Protein AF-A0A7C2LLJ4-F1 (afdb_monomer)

pLDDT: mean 88.77, std 10.35, range [42.5, 97.44]

Sequence (150 aa):
MPDYKCQIVKAINKLRPMSKEVCLRCKSSRLLCGRPSCPLLAKLKIQSPLEDKLKEDIYGPSPGIFVGHRGYPDVFIGPLTSLEPELAEISDNPNRWYGFDFNEIIKLRSTLVRSKSRQNVKEKTRLVEKSQEIALSLKPTYTEISFERK

Mean predicted aligned error: 6.78 Å

Nearest PDB structures (foldseek):
  1k8g-assembly1_A  TM=2.714E-01  e=5.147E+00  Sterkiella nova
  8pba-assembly1_B  TM=3.564E-01  e=7.008E+00  Caenorhabditis elegans
  6wkr-assembly1_P  TM=2.937E-01  e=8.972E+00  Homo sapiens
  8wq2-assembly1_S12P  TM=2.482E-01  e=4.838E+00  Sulfolobus acidocaldarius DSM 639

Foldseek 3Di:
DDDCPPVVVVVCVVVPPQPPVQCVVCVQPPPSSPDPHDLVVLLCVLQVVCVVVDDQKDKAFFQAKDWDDPPPQWTWIWTFGAPDRVLRQVLPDPVVCVPPDPSVNSNSPSRTDTDTDIDGPPDDDPRVVVNVVSHPDPGGDIDMDGHPDD

Solvent-accessible surface area (backbone atoms only — not comparable to full-atom values): 8939 Å² total; per-residue (Å²): 131,84,85,73,72,47,66,63,59,55,48,48,63,71,67,53,70,79,56,64,66,50,51,68,72,29,68,77,74,69,54,72,80,73,54,97,65,52,70,69,55,56,34,49,67,60,36,61,72,44,61,78,72,60,59,55,66,47,75,28,25,16,46,34,60,47,78,51,75,65,60,68,65,45,15,38,35,29,48,32,28,21,85,50,65,90,50,18,72,60,37,71,31,75,86,75,46,70,90,57,53,72,66,56,56,43,48,44,52,46,56,43,44,71,53,76,45,80,44,48,80,85,60,88,46,74,68,52,55,54,46,48,53,37,59,72,43,92,58,46,41,78,45,80,48,77,50,98,67,134

Radius of gyration: 18.35 Å; Cα contacts (8 Å, |Δi|>4): 190; chains: 1; bounding box: 37×35×51 Å

Structure (mmCIF, N/CA/C/O backbone):
data_AF-A0A7C2LLJ4-F1
#
_entry.id   AF-A0A7C2LLJ4-F1
#
loop_
_atom_site.group_PDB
_atom_site.id
_atom_site.type_symbol
_atom_site.label_atom_id
_atom_site.label_alt_id
_atom_site.label_comp_id
_atom_site.label_asym_id
_atom_site.label_entity_id
_atom_site.label_seq_id
_atom_site.pdbx_PDB_ins_code
_atom_site.Cartn_x
_atom_site.Cartn_y
_atom_site.Cartn_z
_atom_site.occupancy
_atom_site.B_iso_or_equiv
_atom_site.auth_seq_id
_atom_site.auth_comp_id
_atom_site.auth_asym_id
_atom_site.auth_atom_id
_atom_site.pdbx_PDB_model_num
ATOM 1 N N . MET A 1 1 ? -20.945 12.951 -35.277 1.00 42.50 1 MET A N 1
ATOM 2 C CA . MET A 1 1 ? -20.169 13.015 -34.016 1.00 42.50 1 MET A CA 1
ATOM 3 C C . MET A 1 1 ? -19.320 11.751 -33.942 1.00 42.50 1 MET A C 1
ATOM 5 O O . MET A 1 1 ? -19.897 10.690 -34.146 1.00 42.50 1 MET A O 1
ATOM 9 N N . PRO A 1 2 ? -17.986 11.821 -33.792 1.00 44.41 2 PRO A N 1
ATOM 10 C CA . PRO A 1 2 ? -17.145 10.632 -33.890 1.00 44.41 2 PRO A CA 1
ATOM 11 C C . PRO A 1 2 ? -17.368 9.690 -32.702 1.00 44.41 2 PRO A C 1
ATOM 13 O O . PRO A 1 2 ? -17.461 10.133 -31.565 1.00 44.41 2 PRO A O 1
ATOM 16 N N . ASP A 1 3 ? -17.445 8.391 -32.986 1.00 51.06 3 ASP A N 1
ATOM 17 C CA . ASP A 1 3 ? -17.604 7.290 -32.033 1.00 51.06 3 ASP A CA 1
ATOM 18 C C . ASP A 1 3 ? -16.401 7.238 -31.065 1.00 51.06 3 ASP A C 1
ATOM 20 O O . ASP A 1 3 ? -15.350 6.643 -31.345 1.00 51.06 3 ASP A O 1
ATOM 24 N N . TYR A 1 4 ? -16.531 7.930 -29.926 1.00 53.16 4 TYR A N 1
ATOM 25 C CA . TYR A 1 4 ? -15.558 7.989 -28.831 1.00 53.16 4 TYR A CA 1
ATOM 26 C C . TYR A 1 4 ? -15.486 6.660 -28.063 1.00 53.16 4 TYR A C 1
ATOM 28 O O . TYR A 1 4 ? -15.491 6.647 -26.832 1.00 53.16 4 TYR A O 1
ATOM 36 N N . LYS A 1 5 ? -15.350 5.521 -28.758 1.00 59.81 5 LYS A N 1
ATOM 37 C CA . LYS A 1 5 ? -14.774 4.310 -28.159 1.00 59.81 5 LYS A CA 1
ATOM 38 C C . LYS A 1 5 ? -13.460 4.719 -27.505 1.00 59.81 5 LYS A C 1
ATOM 40 O O . LYS A 1 5 ? -12.488 5.036 -28.197 1.00 59.81 5 LYS A O 1
ATOM 45 N N . CYS A 1 6 ? -13.524 4.790 -26.179 1.00 75.75 6 CYS A N 1
ATOM 46 C CA . CYS A 1 6 ? -12.606 5.454 -25.271 1.00 75.75 6 CYS A CA 1
ATOM 47 C C . CYS A 1 6 ? -11.155 5.381 -25.766 1.00 75.75 6 CYS A C 1
ATOM 49 O O . CYS A 1 6 ? -10.599 4.292 -25.922 1.00 75.75 6 CYS A O 1
ATOM 51 N N . GLN A 1 7 ? -10.541 6.539 -26.033 1.00 78.62 7 GLN A N 1
ATOM 52 C CA . GLN A 1 7 ? -9.148 6.615 -26.489 1.00 78.62 7 GLN A CA 1
ATOM 53 C C . GLN A 1 7 ? -8.199 5.902 -25.513 1.00 78.62 7 GLN A C 1
ATOM 55 O O . GLN A 1 7 ? -7.227 5.293 -25.950 1.00 78.62 7 GLN A O 1
ATOM 60 N N . ILE A 1 8 ? -8.543 5.877 -24.219 1.00 70.88 8 ILE A N 1
ATOM 61 C CA . ILE A 1 8 ? -7.836 5.109 -23.188 1.00 70.88 8 ILE A CA 1
ATOM 62 C C . ILE A 1 8 ? -7.930 3.606 -23.468 1.00 70.88 8 ILE A C 1
ATOM 64 O O . ILE A 1 8 ? -6.914 2.926 -23.451 1.00 70.88 8 ILE A O 1
ATOM 68 N N . VAL A 1 9 ? -9.109 3.071 -23.798 1.00 71.31 9 VAL A N 1
ATOM 69 C CA . VAL A 1 9 ? -9.271 1.643 -24.138 1.00 71.31 9 VAL A CA 1
ATOM 70 C C . VAL A 1 9 ? -8.503 1.295 -25.415 1.00 71.31 9 VAL A C 1
ATOM 72 O O . VAL A 1 9 ? -7.838 0.262 -25.472 1.00 71.31 9 VAL A O 1
ATOM 75 N N . LYS A 1 10 ? -8.525 2.176 -26.426 1.00 77.19 10 LYS A N 1
ATOM 76 C CA . LYS A 1 10 ? -7.713 2.014 -27.644 1.00 77.19 10 LYS A CA 1
ATOM 77 C C . LYS A 1 10 ? -6.214 2.009 -27.322 1.00 77.19 10 LYS A C 1
ATOM 79 O O . LYS A 1 10 ? -5.492 1.156 -27.834 1.00 77.19 10 LYS A O 1
ATOM 84 N N . ALA A 1 11 ? -5.757 2.910 -26.452 1.00 75.75 11 ALA A N 1
ATOM 85 C CA . ALA A 1 11 ? -4.371 2.976 -26.001 1.00 75.75 11 ALA A CA 1
ATOM 86 C C . ALA A 1 11 ? -3.972 1.739 -25.181 1.00 75.75 11 ALA A C 1
ATOM 88 O O . ALA A 1 11 ? -2.944 1.141 -25.475 1.00 75.75 11 ALA A O 1
ATOM 89 N N . ILE A 1 12 ? -4.801 1.293 -24.231 1.00 72.31 12 ILE A N 1
ATOM 90 C CA . ILE A 1 12 ? -4.578 0.069 -23.445 1.00 72.31 12 ILE A CA 1
ATOM 91 C C . ILE A 1 12 ? -4.454 -1.136 -24.379 1.00 72.31 12 ILE A C 1
ATOM 93 O O . ILE A 1 12 ? -3.469 -1.864 -24.309 1.00 72.31 12 ILE A O 1
ATOM 97 N N . ASN A 1 13 ? -5.391 -1.316 -25.312 1.00 69.56 13 ASN A N 1
ATOM 98 C CA . ASN A 1 13 ? -5.342 -2.426 -26.267 1.00 69.56 13 ASN A CA 1
ATOM 99 C C . ASN A 1 13 ? -4.094 -2.368 -27.162 1.00 69.56 13 ASN A C 1
ATOM 101 O O . ASN A 1 13 ? -3.475 -3.401 -27.417 1.00 69.56 13 ASN A O 1
ATOM 105 N N . LYS A 1 14 ? -3.682 -1.166 -27.592 1.00 72.56 14 LYS A N 1
ATOM 106 C CA . LYS A 1 14 ? -2.445 -0.951 -28.360 1.00 72.56 14 LYS A CA 1
ATOM 107 C C . LYS A 1 14 ? -1.192 -1.283 -27.544 1.00 72.56 14 LYS A C 1
ATOM 109 O O . LYS A 1 14 ? -0.267 -1.884 -28.079 1.00 72.56 14 LYS A O 1
ATOM 114 N N . LEU A 1 15 ? -1.176 -0.929 -26.260 1.00 70.50 15 LEU A N 1
ATOM 115 C CA . LEU A 1 15 ? -0.070 -1.184 -25.334 1.00 70.50 15 LEU A CA 1
ATOM 116 C C . LEU A 1 15 ? 0.067 -2.666 -24.946 1.00 70.50 15 LEU A C 1
ATOM 118 O O . LEU A 1 15 ? 1.061 -3.013 -24.315 1.00 70.50 15 LEU A O 1
ATOM 122 N N . ARG A 1 16 ? -0.896 -3.528 -25.328 1.00 63.50 16 ARG A N 1
ATOM 123 C CA . ARG A 1 16 ? -0.954 -4.967 -25.009 1.00 63.50 16 ARG A CA 1
ATOM 124 C C . ARG A 1 16 ? -0.626 -5.218 -23.531 1.00 63.50 16 ARG A C 1
ATOM 126 O O . ARG A 1 16 ? 0.492 -5.638 -23.214 1.00 63.50 16 ARG A O 1
ATOM 133 N N . PRO A 1 17 ? -1.572 -4.966 -22.605 1.00 65.50 17 PRO A N 1
ATOM 134 C CA . PRO A 1 17 ? -1.343 -5.229 -21.194 1.00 65.50 17 PRO A CA 1
ATOM 135 C C . PRO A 1 17 ? -0.864 -6.670 -21.026 1.00 65.50 17 PRO A C 1
ATOM 137 O O . PRO A 1 17 ? -1.371 -7.594 -21.662 1.00 65.50 17 PRO A O 1
ATOM 140 N N . MET A 1 18 ? 0.172 -6.831 -20.206 1.00 71.31 18 MET A N 1
ATOM 141 C CA . MET A 1 18 ? 0.840 -8.105 -19.969 1.00 71.31 18 MET A CA 1
ATOM 142 C C . MET A 1 18 ? -0.192 -9.216 -19.739 1.00 71.31 18 MET A C 1
ATOM 144 O O . MET A 1 18 ? -1.005 -9.122 -18.818 1.00 71.31 18 MET A O 1
ATOM 148 N N . SER A 1 19 ? -0.132 -10.281 -20.544 1.00 81.69 19 SER A N 1
ATOM 149 C CA . SER A 1 19 ? -1.010 -11.434 -20.348 1.00 81.69 19 SER A CA 1
ATOM 150 C C . SER A 1 19 ? -0.793 -12.011 -18.950 1.00 81.69 19 SER A C 1
ATOM 152 O O . SER A 1 19 ? 0.313 -12.433 -18.586 1.00 81.69 19 SER A O 1
ATOM 154 N N . LYS A 1 20 ? -1.872 -12.030 -18.161 1.00 83.75 20 LYS A N 1
ATOM 155 C CA . LYS A 1 20 ? -1.900 -12.623 -16.820 1.00 83.75 20 LYS A CA 1
ATOM 156 C C . LYS A 1 20 ? -1.396 -14.067 -16.855 1.00 83.75 20 LYS A C 1
ATOM 158 O O . LYS A 1 20 ? -0.608 -14.457 -15.999 1.00 83.75 20 LYS A O 1
ATOM 163 N N . GLU A 1 21 ? -1.792 -14.832 -17.869 1.00 89.75 21 GLU A N 1
ATOM 164 C CA . GLU A 1 21 ? -1.393 -16.231 -18.055 1.00 89.75 21 GLU A CA 1
ATOM 165 C C . GLU A 1 21 ? 0.115 -16.377 -18.263 1.00 89.75 21 GLU A C 1
ATOM 167 O O . GLU A 1 21 ? 0.751 -17.223 -17.635 1.00 89.75 21 GLU A O 1
ATOM 172 N N . VAL A 1 22 ? 0.708 -15.513 -19.094 1.00 90.56 22 VAL A N 1
ATOM 173 C CA . VAL A 1 22 ? 2.156 -15.515 -19.345 1.00 90.56 22 VAL A CA 1
ATOM 174 C C . VAL A 1 22 ? 2.922 -15.206 -18.061 1.00 90.56 22 VAL A C 1
ATOM 176 O O . VAL A 1 22 ? 3.888 -15.899 -17.744 1.00 90.56 22 VAL A O 1
ATOM 179 N N . CYS A 1 23 ? 2.476 -14.215 -17.282 1.00 89.19 23 CYS A N 1
ATOM 180 C CA . CYS A 1 23 ? 3.096 -13.886 -15.998 1.00 89.19 23 CYS A CA 1
ATOM 181 C C . CYS A 1 23 ? 3.006 -15.057 -15.001 1.00 89.19 23 CYS A C 1
ATOM 183 O O . CYS A 1 23 ? 4.012 -15.422 -14.392 1.00 89.19 23 CYS A O 1
ATOM 185 N N . LEU A 1 24 ? 1.836 -15.699 -14.893 1.00 90.19 24 LEU A N 1
ATOM 186 C CA . LEU A 1 24 ? 1.609 -16.847 -14.006 1.00 90.19 24 LEU A CA 1
ATOM 187 C C . LEU A 1 24 ? 2.416 -18.092 -14.394 1.00 90.19 24 LEU A C 1
ATOM 189 O O . LEU A 1 24 ? 2.808 -18.850 -13.508 1.00 90.19 24 LEU A O 1
ATOM 193 N N . ARG A 1 25 ? 2.679 -18.306 -15.688 1.00 91.62 25 ARG A N 1
ATOM 194 C CA . ARG A 1 25 ? 3.582 -19.367 -16.168 1.00 91.62 25 ARG A CA 1
ATOM 195 C C . ARG A 1 25 ? 5.046 -19.010 -15.928 1.00 91.62 25 ARG A C 1
ATOM 197 O O . ARG A 1 25 ? 5.831 -19.863 -15.535 1.00 91.62 25 ARG A O 1
ATOM 204 N N . CYS A 1 26 ? 5.407 -17.748 -16.152 1.00 92.50 26 CYS A N 1
ATOM 205 C CA . CYS A 1 26 ? 6.772 -17.263 -16.006 1.00 92.50 26 CYS A CA 1
ATOM 206 C C . CYS A 1 26 ? 7.231 -17.252 -14.541 1.00 92.50 26 CYS A C 1
ATOM 208 O O . CYS A 1 26 ? 8.357 -17.657 -14.268 1.00 92.50 26 CYS A O 1
ATOM 210 N N . LYS A 1 27 ? 6.396 -16.778 -13.603 1.00 89.50 27 LYS A N 1
ATOM 211 C CA . LYS A 1 27 ? 6.732 -16.614 -12.171 1.00 89.50 27 LYS A CA 1
ATOM 212 C C . LYS A 1 27 ? 8.117 -15.997 -11.953 1.00 89.50 27 LYS A C 1
ATOM 214 O O . LYS A 1 27 ? 8.914 -16.495 -11.166 1.00 89.50 27 LYS A O 1
ATOM 219 N N . SER A 1 28 ? 8.421 -14.948 -12.716 1.00 89.75 28 SER A N 1
ATOM 220 C CA . SER A 1 28 ? 9.708 -14.242 -12.665 1.00 89.75 28 SER A CA 1
ATOM 221 C C . SER A 1 28 ? 10.946 -15.025 -13.123 1.00 89.75 28 SER A C 1
ATOM 223 O O . SER A 1 28 ? 12.043 -14.492 -13.026 1.00 89.75 28 SER A O 1
ATOM 225 N N . SER A 1 29 ? 10.807 -16.247 -13.644 1.00 89.75 29 SER A N 1
ATOM 226 C CA . SER A 1 29 ? 11.955 -17.119 -13.946 1.00 89.75 29 SER A CA 1
ATOM 227 C C . SER A 1 29 ? 12.579 -16.909 -15.330 1.00 89.75 29 SER A C 1
ATOM 229 O O . SER A 1 29 ? 13.776 -17.106 -15.495 1.00 89.75 29 SER A O 1
ATOM 231 N N . ARG A 1 30 ? 11.776 -16.541 -16.339 1.00 88.31 30 ARG A N 1
ATOM 232 C CA . ARG A 1 30 ? 12.170 -16.609 -17.765 1.00 88.31 30 ARG A CA 1
ATOM 233 C C . ARG A 1 30 ? 11.885 -15.339 -18.574 1.00 88.31 30 ARG A C 1
ATOM 235 O O . ARG A 1 30 ? 12.064 -15.347 -19.782 1.00 88.31 30 ARG A O 1
ATOM 242 N N . LEU A 1 31 ? 11.357 -14.285 -17.941 1.00 89.44 31 LEU A N 1
ATOM 243 C CA . LEU A 1 31 ? 10.945 -13.030 -18.600 1.00 89.44 31 LEU A CA 1
ATOM 244 C C . LEU A 1 31 ? 10.076 -13.220 -19.864 1.00 89.44 31 LEU A C 1
ATOM 246 O O . LEU A 1 31 ? 10.139 -12.424 -20.794 1.00 89.44 31 LEU A O 1
ATOM 250 N N . LEU A 1 32 ? 9.187 -14.224 -19.871 1.00 90.12 32 LEU A N 1
ATOM 251 C CA . LEU A 1 32 ? 8.337 -14.568 -21.029 1.00 90.12 32 LEU A CA 1
ATOM 252 C C . LEU A 1 32 ? 7.451 -13.415 -21.541 1.00 90.12 32 LEU A C 1
ATOM 254 O O . LEU A 1 32 ? 6.925 -13.484 -22.645 1.00 90.12 32 LEU A O 1
ATOM 258 N N . CYS A 1 33 ? 7.249 -12.368 -20.737 1.00 87.44 33 CYS A N 1
ATOM 259 C CA . CYS A 1 33 ? 6.505 -11.172 -21.124 1.00 87.44 33 CYS A CA 1
ATOM 260 C C . CYS A 1 33 ? 7.322 -10.161 -21.951 1.00 87.44 33 CYS A C 1
ATOM 262 O O . CYS A 1 33 ? 6.766 -9.132 -22.325 1.00 87.44 33 CYS A O 1
ATOM 264 N N . GLY A 1 34 ? 8.614 -10.413 -22.199 1.00 86.31 34 GLY A N 1
ATOM 265 C CA . GLY A 1 34 ? 9.480 -9.567 -23.029 1.00 86.31 34 GLY A CA 1
ATOM 266 C C . GLY A 1 34 ? 9.870 -8.223 -22.404 1.00 86.31 34 GLY A C 1
ATOM 267 O O . GLY A 1 34 ? 10.394 -7.356 -23.095 1.00 86.31 34 GLY A O 1
ATOM 268 N N . ARG A 1 35 ? 9.602 -8.015 -21.109 1.00 84.94 35 ARG A N 1
ATOM 269 C CA . ARG A 1 35 ? 10.021 -6.800 -20.393 1.00 84.94 35 ARG A CA 1
ATOM 270 C C . ARG A 1 35 ? 11.532 -6.806 -20.130 1.00 84.94 35 ARG A C 1
ATOM 272 O O . ARG A 1 35 ? 12.077 -7.882 -19.886 1.00 84.94 35 ARG A O 1
ATOM 279 N N . PRO A 1 36 ? 12.178 -5.625 -20.056 1.00 86.12 36 PRO A N 1
ATOM 280 C CA . PRO A 1 36 ? 13.599 -5.528 -19.711 1.00 86.12 36 PRO A CA 1
ATOM 281 C C . PRO A 1 36 ? 13.895 -6.058 -18.299 1.00 86.12 36 PRO A C 1
ATOM 283 O O . PRO A 1 36 ? 14.960 -6.613 -18.053 1.00 86.12 36 PRO A O 1
ATOM 286 N N . SER A 1 37 ? 12.941 -5.929 -17.370 1.00 88.12 37 SER A N 1
ATOM 287 C CA . SER A 1 37 ? 13.036 -6.469 -16.012 1.00 88.12 37 SER A CA 1
ATOM 288 C C . SER A 1 37 ? 11.683 -6.990 -15.513 1.00 88.12 37 SER A C 1
ATOM 290 O O . SER A 1 37 ? 10.611 -6.536 -15.933 1.00 88.12 37 SER A O 1
ATOM 292 N N . CYS A 1 38 ? 11.715 -7.978 -14.608 1.00 90.56 38 CYS A N 1
ATOM 293 C CA . CYS A 1 38 ? 10.501 -8.494 -13.981 1.00 90.56 38 CYS A CA 1
ATOM 294 C C . CYS A 1 38 ? 10.070 -7.568 -12.830 1.00 90.56 38 CYS A C 1
ATOM 296 O O . CYS A 1 38 ? 10.831 -7.430 -11.868 1.00 90.56 38 CYS A O 1
ATOM 298 N N . PRO A 1 39 ? 8.838 -7.025 -12.843 1.00 90.62 39 PRO A N 1
ATOM 299 C CA . PRO A 1 39 ? 8.360 -6.139 -11.779 1.00 90.62 39 PRO A CA 1
ATOM 300 C C . PRO A 1 39 ? 8.335 -6.814 -10.400 1.00 90.62 39 PRO A C 1
ATOM 302 O O . PRO A 1 39 ? 8.561 -6.175 -9.378 1.00 90.62 39 PRO A O 1
ATOM 305 N N . LEU A 1 40 ? 8.089 -8.128 -10.376 1.00 90.75 40 LEU A N 1
ATOM 306 C CA . LEU A 1 40 ? 8.068 -8.924 -9.150 1.00 90.75 40 LEU A CA 1
ATOM 307 C C . LEU A 1 40 ? 9.468 -9.047 -8.532 1.00 90.75 40 LEU A C 1
ATOM 309 O O . LEU A 1 40 ? 9.603 -8.908 -7.322 1.00 90.75 40 LEU A O 1
ATOM 313 N N . LEU A 1 41 ? 10.511 -9.255 -9.348 1.00 92.50 41 LEU A N 1
ATOM 314 C CA . LEU A 1 41 ? 11.891 -9.294 -8.846 1.00 92.50 41 LEU A CA 1
ATOM 315 C C . LEU A 1 41 ? 12.363 -7.915 -8.402 1.00 92.50 41 LEU A C 1
ATOM 317 O O . LEU A 1 41 ? 13.029 -7.814 -7.379 1.00 92.50 41 LEU A O 1
ATOM 321 N N . ALA A 1 42 ? 12.010 -6.864 -9.146 1.00 93.19 42 ALA A N 1
ATOM 322 C CA . ALA A 1 42 ? 12.324 -5.491 -8.761 1.00 93.19 42 ALA A CA 1
ATOM 323 C C . ALA A 1 42 ? 11.735 -5.160 -7.381 1.00 93.19 42 ALA A C 1
ATOM 325 O O . ALA A 1 42 ? 12.455 -4.695 -6.504 1.00 93.19 42 ALA A O 1
ATOM 326 N N . LYS A 1 43 ? 10.463 -5.508 -7.151 1.00 93.12 43 LYS A N 1
ATOM 327 C CA . LYS A 1 43 ? 9.824 -5.382 -5.837 1.00 93.12 43 LYS A CA 1
ATOM 328 C C . LYS A 1 43 ? 10.574 -6.155 -4.746 1.00 93.12 43 LYS A C 1
ATOM 330 O O . LYS A 1 43 ? 10.880 -5.577 -3.710 1.00 93.12 43 LYS A O 1
ATOM 335 N N . LEU A 1 44 ? 10.890 -7.434 -4.967 1.00 92.31 44 LEU A N 1
ATOM 336 C CA . LEU A 1 44 ? 11.586 -8.258 -3.967 1.00 92.31 44 LEU A CA 1
ATOM 337 C C . LEU A 1 44 ? 12.967 -7.697 -3.607 1.00 92.31 44 LEU A C 1
ATOM 339 O O . LEU A 1 44 ? 13.316 -7.656 -2.433 1.00 92.31 44 LEU A O 1
ATOM 343 N N . LYS A 1 45 ? 13.721 -7.205 -4.598 1.00 92.94 45 LYS A N 1
ATOM 344 C CA 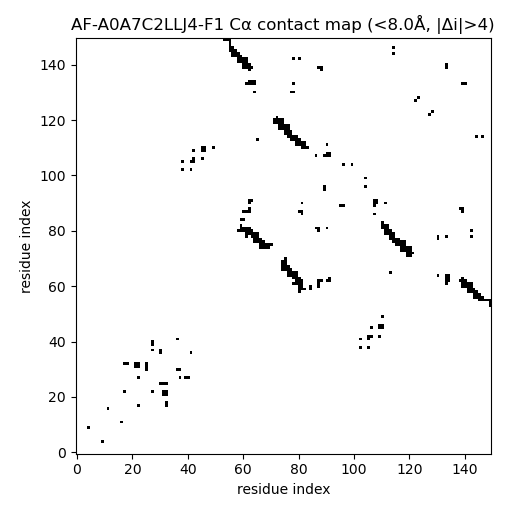. LYS A 1 45 ? 15.021 -6.554 -4.374 1.00 92.94 45 LYS A CA 1
ATOM 345 C C . LYS A 1 45 ? 14.918 -5.316 -3.482 1.00 92.94 45 LYS A C 1
ATOM 347 O O . LYS A 1 45 ? 15.850 -5.035 -2.743 1.00 92.94 45 LYS A O 1
ATOM 352 N N . ILE A 1 46 ? 13.805 -4.585 -3.560 1.00 91.50 46 ILE A N 1
ATOM 353 C CA . ILE A 1 46 ? 13.551 -3.400 -2.731 1.00 91.50 46 ILE A CA 1
ATOM 354 C C . ILE A 1 46 ? 13.105 -3.807 -1.325 1.00 91.50 46 ILE A C 1
ATOM 356 O O . ILE A 1 46 ? 13.528 -3.192 -0.355 1.00 91.50 46 ILE A O 1
ATOM 360 N N . GLN A 1 47 ? 12.270 -4.842 -1.205 1.00 90.81 47 GLN A N 1
ATOM 361 C CA . GLN A 1 47 ? 11.688 -5.251 0.077 1.00 90.81 47 GLN A CA 1
ATOM 362 C C . GLN A 1 47 ? 12.638 -6.062 0.957 1.00 90.81 47 GLN A C 1
ATOM 364 O O . GLN A 1 47 ? 12.653 -5.844 2.161 1.00 90.81 47 GLN A O 1
ATOM 369 N N . SER A 1 48 ? 13.458 -6.939 0.376 1.00 89.88 48 SER A N 1
ATOM 370 C CA . SER A 1 48 ? 14.386 -7.793 1.128 1.00 89.88 48 SER A CA 1
ATOM 371 C C . SER A 1 48 ? 15.272 -7.026 2.130 1.00 89.88 48 SER A C 1
ATOM 373 O O . SER A 1 48 ? 15.279 -7.412 3.291 1.00 89.88 48 SER A O 1
ATOM 375 N N . PRO A 1 49 ? 15.949 -5.912 1.776 1.00 88.25 49 PRO A N 1
ATOM 376 C CA . PRO A 1 49 ? 16.742 -5.155 2.751 1.00 88.25 49 PRO A CA 1
ATOM 377 C C . PRO A 1 49 ? 15.900 -4.311 3.726 1.00 88.25 49 PRO A C 1
ATOM 379 O O . PRO A 1 49 ? 16.438 -3.773 4.694 1.00 88.25 49 PRO A O 1
ATOM 382 N N . LEU A 1 50 ? 14.600 -4.122 3.465 1.00 85.38 50 LEU A N 1
ATOM 383 C CA . LEU A 1 50 ? 13.705 -3.400 4.375 1.00 85.38 50 LEU A CA 1
ATOM 384 C C . LEU A 1 50 ? 13.245 -4.283 5.534 1.00 85.38 50 LEU A C 1
ATOM 386 O O . LEU A 1 50 ? 12.976 -3.742 6.601 1.00 85.38 50 LEU A O 1
ATOM 390 N N . GLU A 1 51 ? 13.194 -5.606 5.359 1.00 82.69 51 GLU A N 1
ATOM 391 C CA . GLU A 1 51 ? 12.797 -6.551 6.414 1.00 82.69 51 GLU A CA 1
ATOM 392 C C . GLU A 1 51 ? 13.679 -6.419 7.666 1.00 82.69 51 GLU A C 1
ATOM 394 O O . GLU A 1 51 ? 13.180 -6.420 8.793 1.00 82.69 51 GLU A O 1
ATOM 399 N N . ASP A 1 52 ? 14.979 -6.181 7.483 1.00 82.69 52 ASP A N 1
ATOM 400 C CA . ASP A 1 52 ? 15.910 -5.947 8.590 1.00 82.69 52 ASP A CA 1
ATOM 401 C C . ASP A 1 52 ? 15.623 -4.639 9.339 1.00 82.69 52 ASP A C 1
ATOM 403 O O . ASP A 1 52 ? 15.825 -4.564 10.551 1.00 82.69 52 ASP A O 1
ATOM 407 N N . LYS A 1 53 ? 15.097 -3.624 8.640 1.00 79.44 53 LYS A N 1
ATOM 408 C CA . LYS A 1 53 ? 14.750 -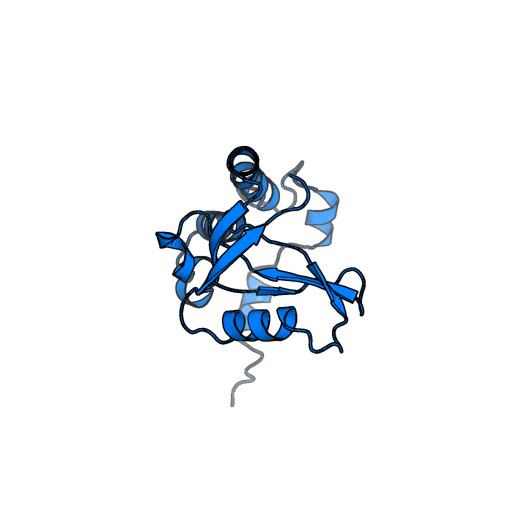2.307 9.200 1.00 79.44 53 LYS A CA 1
ATOM 409 C C . LYS A 1 53 ? 13.379 -2.273 9.876 1.00 79.44 53 LYS A C 1
ATOM 411 O O . LYS A 1 53 ? 13.081 -1.292 10.558 1.00 79.44 53 LYS A O 1
ATOM 416 N N . LEU A 1 54 ? 12.545 -3.297 9.685 1.00 84.38 54 LEU A N 1
ATOM 417 C CA . LEU A 1 54 ? 11.246 -3.386 10.345 1.00 84.38 54 LEU A CA 1
ATOM 418 C C . LEU A 1 54 ? 11.434 -3.596 11.850 1.00 84.38 54 LEU A C 1
ATOM 420 O O . LEU A 1 54 ? 12.138 -4.512 12.288 1.00 84.38 54 LEU A O 1
ATOM 424 N N . LYS A 1 55 ? 10.785 -2.726 12.622 1.00 85.56 55 LYS A N 1
ATOM 425 C CA . LYS A 1 55 ? 10.705 -2.767 14.083 1.00 85.56 55 LYS A CA 1
ATOM 426 C C . LYS A 1 55 ? 9.321 -3.252 14.508 1.00 85.56 55 LYS A C 1
ATOM 428 O O . LYS A 1 55 ? 8.386 -3.212 13.710 1.00 85.56 55 LYS A O 1
ATOM 433 N N . GLU A 1 56 ? 9.206 -3.677 15.763 1.00 89.19 56 GLU A N 1
ATOM 434 C CA . GLU A 1 56 ? 7.914 -4.005 16.380 1.00 89.19 56 GLU A CA 1
ATOM 435 C C . GLU A 1 56 ? 6.988 -2.790 16.404 1.00 89.19 56 GLU A C 1
ATOM 437 O O . GLU A 1 56 ? 5.812 -2.929 16.093 1.00 89.19 56 GLU A O 1
ATOM 442 N N . ASP A 1 57 ? 7.538 -1.601 16.655 1.00 91.38 57 ASP A N 1
ATOM 443 C CA . ASP A 1 57 ? 6.810 -0.338 16.589 1.00 91.38 57 ASP A CA 1
ATOM 444 C C . ASP A 1 57 ? 7.312 0.531 15.434 1.00 91.38 57 ASP A C 1
ATOM 446 O O . ASP A 1 57 ? 8.511 0.800 15.286 1.00 91.38 57 ASP A O 1
ATOM 450 N N . ILE A 1 58 ? 6.378 0.993 14.606 1.00 92.25 58 ILE A N 1
ATOM 451 C CA . ILE A 1 58 ? 6.633 1.887 13.480 1.00 92.25 58 ILE A CA 1
ATOM 452 C C . ILE A 1 58 ? 5.789 3.142 13.648 1.00 92.25 58 ILE A C 1
ATOM 454 O O . ILE A 1 58 ? 4.563 3.086 13.722 1.00 92.25 58 ILE A O 1
ATOM 458 N N . TYR A 1 59 ? 6.467 4.284 13.627 1.00 93.75 59 TYR A N 1
ATOM 459 C CA . TYR A 1 59 ? 5.851 5.599 13.584 1.00 93.75 59 TYR A CA 1
ATOM 460 C C . TYR A 1 59 ? 6.217 6.287 12.272 1.00 93.75 59 TYR A C 1
ATOM 462 O O . TYR A 1 59 ? 7.397 6.398 11.932 1.00 93.75 59 TYR A O 1
ATOM 470 N N . GLY A 1 60 ? 5.215 6.751 11.531 1.00 94.75 60 GLY A N 1
ATOM 471 C CA . GLY A 1 60 ? 5.457 7.447 10.275 1.00 94.75 60 GLY A CA 1
ATOM 472 C C . GLY A 1 60 ? 4.188 7.924 9.578 1.00 94.75 60 GLY A C 1
ATOM 473 O O . GLY A 1 60 ? 3.075 7.578 9.984 1.00 94.75 60 GLY A O 1
ATOM 474 N N . PRO A 1 61 ? 4.338 8.731 8.520 1.00 96.62 61 PRO A N 1
ATOM 475 C CA . PRO A 1 61 ? 3.215 9.195 7.722 1.00 96.62 61 PRO A CA 1
ATOM 476 C C . PRO A 1 61 ? 2.630 8.065 6.869 1.00 96.62 61 PRO A C 1
ATOM 478 O O . PRO A 1 61 ? 3.349 7.332 6.186 1.00 96.62 61 PRO A O 1
ATOM 481 N N . SER A 1 62 ? 1.306 7.975 6.860 1.00 96.44 62 SER A N 1
ATOM 482 C CA . SER A 1 62 ? 0.538 7.031 6.057 1.00 96.44 62 SER A CA 1
ATOM 483 C C . SER A 1 62 ? -0.227 7.769 4.960 1.00 96.44 62 SER A C 1
ATOM 485 O O . SER A 1 62 ? -1.211 8.442 5.270 1.00 96.44 62 SER A O 1
ATOM 487 N N . PRO A 1 63 ? 0.193 7.678 3.682 1.00 95.06 63 PRO A N 1
ATOM 488 C CA . PRO A 1 63 ? -0.539 8.288 2.570 1.00 95.06 63 PRO A CA 1
ATOM 489 C C . PRO A 1 63 ? -1.883 7.631 2.249 1.00 95.06 63 PRO A C 1
ATOM 491 O O . PRO A 1 63 ? -2.656 8.195 1.482 1.00 95.06 63 PRO A O 1
ATOM 494 N N . GLY A 1 64 ? -2.168 6.445 2.791 1.00 94.81 64 GLY A N 1
ATOM 495 C CA . GLY A 1 64 ? -3.413 5.751 2.500 1.00 94.81 64 GLY A CA 1
ATOM 496 C C . GLY A 1 64 ? -3.649 4.513 3.354 1.00 94.81 64 GLY A C 1
ATOM 497 O O . GLY A 1 64 ? -2.826 4.118 4.185 1.00 94.81 64 GLY A O 1
ATOM 498 N N . ILE A 1 65 ? -4.800 3.886 3.115 1.00 95.38 65 ILE A N 1
ATOM 499 C CA . ILE A 1 65 ? -5.239 2.645 3.753 1.00 95.38 65 ILE A CA 1
ATOM 500 C C . ILE A 1 65 ? -5.265 1.515 2.722 1.00 95.38 65 ILE A C 1
ATOM 502 O O . ILE A 1 65 ? -5.714 1.692 1.589 1.00 95.38 65 ILE A O 1
ATOM 506 N N . PHE A 1 66 ? -4.826 0.322 3.112 1.00 95.62 66 PHE A N 1
ATOM 507 C CA . PHE A 1 66 ? -5.023 -0.874 2.306 1.00 95.62 66 PHE A CA 1
ATOM 508 C C . PHE A 1 66 ? -6.239 -1.660 2.798 1.00 95.62 66 PHE A C 1
ATOM 510 O O . PHE A 1 66 ? -6.295 -2.048 3.964 1.00 95.62 66 PHE A O 1
ATOM 517 N N . VAL A 1 67 ? -7.135 -2.027 1.876 1.00 95.94 67 VAL A N 1
ATOM 518 C CA . VAL A 1 67 ? -8.251 -2.957 2.122 1.00 95.94 67 VAL A CA 1
ATOM 519 C C . VAL A 1 67 ? -8.070 -4.228 1.290 1.00 95.94 67 VAL A C 1
ATOM 521 O O . VAL A 1 67 ? -7.957 -4.186 0.066 1.00 95.94 67 VAL A O 1
ATOM 524 N N . GLY A 1 68 ? -7.987 -5.381 1.954 1.00 95.56 68 GLY A N 1
ATOM 525 C CA . GLY A 1 68 ? -7.837 -6.683 1.301 1.00 95.56 68 GLY A CA 1
ATOM 526 C C . GLY A 1 68 ? -9.148 -7.344 0.891 1.00 95.56 68 GLY A C 1
ATOM 527 O O . GLY A 1 68 ? -10.217 -6.985 1.357 1.00 95.56 68 GLY A O 1
ATOM 528 N N . HIS A 1 69 ? -9.039 -8.368 0.041 1.00 94.19 69 HIS A N 1
ATOM 529 C CA . HIS A 1 69 ? -10.177 -9.185 -0.404 1.00 94.19 69 HIS A CA 1
ATOM 530 C C . HIS A 1 69 ? -10.249 -10.557 0.290 1.00 94.19 69 HIS A C 1
ATOM 532 O O . HIS A 1 69 ? -11.273 -11.235 0.255 1.00 94.19 69 HIS A O 1
ATOM 538 N N . ARG A 1 70 ? -9.138 -11.026 0.872 1.00 94.88 70 ARG A N 1
ATOM 539 C CA . ARG A 1 70 ? -9.052 -12.365 1.465 1.00 94.88 70 ARG A CA 1
ATOM 540 C C . ARG A 1 70 ? -9.821 -12.395 2.783 1.00 94.88 70 ARG A C 1
ATOM 542 O O . ARG A 1 70 ? -9.534 -11.585 3.657 1.00 94.88 70 ARG A O 1
ATOM 549 N N . GLY A 1 71 ? -10.719 -13.370 2.922 1.00 95.25 71 GLY A N 1
ATOM 550 C CA . GLY A 1 71 ? -11.488 -13.597 4.148 1.00 95.25 71 GLY A CA 1
ATOM 551 C C . GLY A 1 71 ? -12.841 -12.888 4.214 1.00 95.25 71 GLY A C 1
ATOM 552 O O . GLY A 1 71 ? -13.469 -12.968 5.260 1.00 95.25 71 GLY A O 1
ATOM 553 N N . TYR A 1 72 ? -13.292 -12.237 3.131 1.00 96.19 72 TYR A N 1
ATOM 554 C CA . TYR A 1 72 ? -14.582 -11.536 3.078 1.00 96.19 72 TYR A CA 1
ATOM 555 C C . TYR A 1 72 ? -15.737 -12.377 3.674 1.00 96.19 72 TYR A C 1
ATOM 557 O O . TYR A 1 72 ? -15.863 -13.546 3.296 1.00 96.19 72 TYR A O 1
ATOM 565 N N . PRO A 1 73 ? -16.584 -11.808 4.561 1.00 95.69 73 PRO A N 1
ATOM 566 C CA . PRO A 1 73 ? -16.675 -10.383 4.916 1.00 95.69 73 PRO A CA 1
ATOM 567 C C . PRO A 1 73 ? -15.631 -9.877 5.931 1.00 95.69 73 PRO A C 1
ATOM 569 O O . PRO A 1 73 ? -15.542 -8.668 6.126 1.00 95.69 73 PRO A O 1
ATOM 572 N N . ASP A 1 74 ? -14.816 -10.750 6.526 1.00 97.44 74 ASP A N 1
ATOM 573 C CA . ASP A 1 74 ? -13.768 -10.396 7.496 1.00 97.44 74 ASP A CA 1
ATOM 574 C C . ASP A 1 74 ? -12.410 -10.226 6.817 1.00 97.44 74 ASP A C 1
ATOM 576 O O . ASP A 1 74 ? -11.623 -11.173 6.664 1.00 97.44 74 ASP A O 1
ATOM 580 N N . VAL A 1 75 ? -12.129 -8.995 6.401 1.00 97.12 75 VAL A N 1
ATOM 581 C CA . VAL A 1 75 ? -10.969 -8.655 5.576 1.00 97.12 75 VAL A CA 1
ATOM 582 C C . VAL A 1 75 ? -9.829 -8.062 6.396 1.00 97.12 75 VAL A C 1
ATOM 584 O O . VAL A 1 75 ? -10.020 -7.534 7.488 1.00 97.12 75 VAL A O 1
ATOM 587 N N . PHE A 1 76 ? -8.616 -8.127 5.844 1.00 96.94 76 PHE A N 1
ATOM 588 C CA . PHE A 1 76 ? -7.474 -7.406 6.401 1.00 96.94 76 PHE A CA 1
ATOM 589 C C . PHE A 1 76 ? -7.468 -5.952 5.939 1.00 96.94 76 PHE A C 1
ATOM 591 O O . PHE A 1 76 ? -7.347 -5.690 4.737 1.00 96.94 76 PHE A O 1
ATOM 598 N N . ILE A 1 77 ? -7.497 -5.037 6.900 1.00 95.94 77 ILE A N 1
ATOM 599 C CA . ILE A 1 77 ? -7.363 -3.592 6.719 1.00 95.94 77 ILE A CA 1
ATOM 600 C C . ILE A 1 77 ? -6.146 -3.080 7.498 1.00 95.94 77 ILE A C 1
ATOM 602 O O . ILE A 1 77 ? -5.762 -3.668 8.508 1.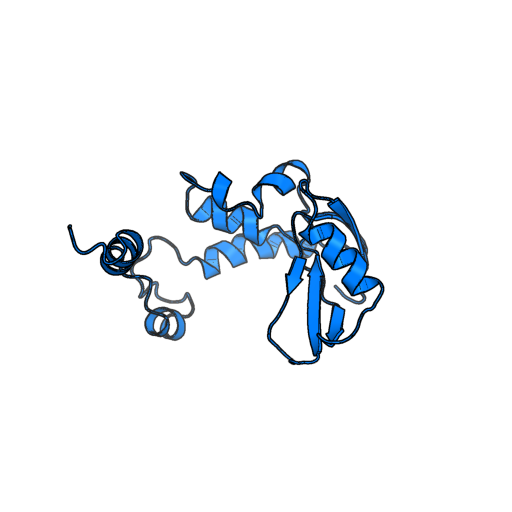00 95.94 77 ILE A O 1
ATOM 606 N N . GLY A 1 78 ? -5.516 -2.013 7.019 1.00 95.12 78 GLY A N 1
ATOM 607 C CA . GLY A 1 78 ? -4.479 -1.318 7.776 1.00 95.12 78 GLY A CA 1
ATOM 608 C C . GLY A 1 78 ? -3.803 -0.205 6.975 1.00 95.12 78 GLY A C 1
ATOM 609 O O . GLY A 1 78 ? -3.837 -0.247 5.737 1.00 95.12 78 GLY A O 1
ATOM 610 N N . PRO A 1 79 ? -3.236 0.812 7.648 1.00 95.88 79 PRO A N 1
ATOM 611 C CA . PRO A 1 79 ? -2.472 1.872 6.999 1.00 95.88 79 PRO A CA 1
ATOM 612 C C . PRO A 1 79 ? -1.284 1.350 6.191 1.00 95.88 79 PRO A C 1
ATOM 614 O O . PRO A 1 79 ? -0.703 0.297 6.475 1.00 95.88 79 PRO A O 1
ATOM 617 N N . LEU A 1 80 ? -0.936 2.125 5.167 1.00 95.50 80 LEU A N 1
ATOM 618 C CA . LEU A 1 80 ? 0.303 2.010 4.414 1.00 95.50 80 LEU A CA 1
ATOM 619 C C . LEU A 1 80 ? 1.259 3.088 4.917 1.00 95.50 80 LEU A C 1
ATOM 621 O O . LEU A 1 80 ? 1.160 4.226 4.481 1.00 95.50 80 LEU A O 1
ATOM 625 N N . THR A 1 81 ? 2.161 2.747 5.827 1.00 95.25 81 THR A N 1
ATOM 626 C CA . THR A 1 81 ? 3.060 3.700 6.488 1.00 95.25 81 THR A CA 1
ATOM 627 C C . THR A 1 81 ? 4.401 3.776 5.780 1.00 95.25 81 THR A C 1
ATOM 629 O O . THR A 1 81 ? 5.013 2.753 5.475 1.00 95.25 81 THR A O 1
ATOM 632 N N . SER A 1 82 ? 4.871 4.991 5.509 1.00 93.94 82 SER A N 1
ATOM 633 C CA . SER A 1 82 ? 6.182 5.210 4.903 1.00 93.94 82 SER A CA 1
ATOM 634 C C . SER A 1 82 ? 7.294 5.137 5.946 1.00 93.94 82 SER A C 1
ATOM 636 O O . SER A 1 82 ? 7.198 5.767 6.997 1.00 93.94 82 SER A O 1
ATOM 638 N N . LEU A 1 83 ? 8.374 4.423 5.618 1.00 89.44 83 LEU A N 1
ATOM 639 C CA . LEU A 1 83 ? 9.645 4.486 6.356 1.00 89.44 83 LEU A CA 1
ATOM 640 C C . LEU A 1 83 ? 10.492 5.707 5.965 1.00 89.44 83 LEU A C 1
ATOM 642 O O . LEU A 1 83 ? 11.443 6.039 6.664 1.00 89.44 83 LEU A O 1
ATOM 646 N N . GLU A 1 84 ? 10.148 6.357 4.851 1.00 90.69 84 GLU A N 1
ATOM 647 C CA . GLU A 1 84 ? 10.796 7.559 4.315 1.00 90.69 84 GLU A CA 1
ATOM 648 C C . GLU A 1 84 ? 9.745 8.684 4.305 1.00 90.69 84 GLU A C 1
ATOM 650 O O . GLU A 1 84 ? 8.928 8.754 3.373 1.00 90.69 84 GLU A O 1
ATOM 655 N N . PRO A 1 85 ? 9.653 9.502 5.372 1.00 91.62 85 PRO A N 1
ATOM 656 C CA . PRO A 1 85 ? 8.597 10.501 5.518 1.00 91.62 85 PRO A CA 1
ATOM 657 C C . PRO A 1 85 ? 8.533 11.506 4.368 1.00 91.62 85 PRO A C 1
ATOM 659 O O . PRO A 1 85 ? 7.444 11.929 3.983 1.00 91.62 85 PRO A O 1
ATOM 662 N N . GLU A 1 86 ? 9.681 11.838 3.776 1.00 92.69 86 GLU A N 1
ATOM 663 C CA . GLU A 1 86 ? 9.804 12.803 2.683 1.00 92.69 86 GLU A CA 1
ATOM 664 C C . GLU A 1 86 ? 9.111 12.320 1.403 1.00 92.69 86 GLU A C 1
ATOM 666 O O . GLU A 1 86 ? 8.627 13.126 0.610 1.00 92.69 86 GLU A O 1
ATOM 671 N N . LEU A 1 87 ? 9.029 11.001 1.202 1.00 91.88 87 LEU A N 1
ATOM 672 C CA . LEU A 1 87 ? 8.402 10.409 0.019 1.00 91.88 87 LEU A CA 1
ATOM 673 C C . LEU A 1 87 ? 6.911 10.129 0.203 1.00 91.88 87 LEU A C 1
ATOM 675 O O . LEU A 1 87 ? 6.216 9.881 -0.780 1.00 91.88 87 LEU A O 1
ATOM 679 N N . ALA A 1 88 ? 6.389 10.192 1.429 1.00 94.06 88 ALA A N 1
ATOM 680 C CA . ALA A 1 88 ? 5.037 9.738 1.741 1.00 94.06 88 ALA A CA 1
ATOM 681 C C . ALA A 1 88 ? 3.962 10.377 0.847 1.00 94.06 88 ALA A C 1
ATOM 683 O O . ALA A 1 88 ? 3.078 9.677 0.364 1.00 94.06 88 ALA A O 1
ATOM 684 N N . GLU A 1 89 ? 4.068 11.677 0.557 1.00 93.69 89 GLU A N 1
ATOM 685 C CA . GLU A 1 89 ? 3.083 12.409 -0.252 1.00 93.69 89 GLU A CA 1
ATOM 686 C C . GLU A 1 89 ? 2.995 11.913 -1.704 1.00 93.69 89 GLU A C 1
ATOM 688 O O . GLU A 1 89 ? 1.936 11.999 -2.330 1.00 93.69 89 GLU A O 1
ATOM 693 N N . ILE A 1 90 ? 4.091 11.373 -2.248 1.00 94.75 90 ILE A N 1
ATOM 694 C CA . ILE A 1 90 ? 4.123 10.829 -3.607 1.00 94.75 90 ILE A CA 1
ATOM 695 C C . ILE A 1 90 ? 3.923 9.309 -3.637 1.00 94.75 90 ILE A C 1
ATOM 697 O O . ILE A 1 90 ? 3.461 8.788 -4.646 1.00 94.75 90 ILE A O 1
ATOM 701 N N . SER A 1 91 ? 4.184 8.588 -2.544 1.00 93.25 91 SER A N 1
ATOM 702 C CA . SER A 1 91 ? 4.158 7.116 -2.501 1.00 93.25 91 SER A CA 1
ATOM 703 C C . SER A 1 91 ? 2.796 6.463 -2.781 1.00 93.25 91 SER A C 1
ATOM 705 O O . SER A 1 91 ? 2.750 5.279 -3.119 1.00 93.25 91 SER A O 1
ATOM 707 N N . ASP A 1 92 ? 1.683 7.192 -2.671 1.00 91.81 92 ASP A N 1
ATOM 708 C CA . ASP A 1 92 ? 0.341 6.708 -3.046 1.00 91.81 92 ASP A CA 1
ATOM 709 C C . ASP A 1 92 ? -0.462 7.736 -3.858 1.00 91.81 92 ASP A C 1
ATOM 711 O O . ASP A 1 92 ? -1.678 7.851 -3.722 1.00 91.81 92 ASP A O 1
ATOM 715 N N . ASN A 1 93 ? 0.222 8.513 -4.708 1.00 91.75 93 ASN A N 1
ATOM 716 C CA . ASN A 1 93 ? -0.410 9.543 -5.534 1.00 91.75 93 ASN A CA 1
ATOM 717 C C . ASN A 1 93 ? -0.174 9.304 -7.038 1.00 91.75 93 ASN A C 1
ATOM 719 O O . ASN A 1 93 ? 0.739 9.896 -7.621 1.00 91.75 93 ASN A O 1
ATOM 723 N N . PRO A 1 94 ? -1.020 8.487 -7.699 1.00 90.56 94 PRO A N 1
ATOM 724 C CA . PRO A 1 94 ? -0.887 8.176 -9.122 1.00 90.56 94 PRO A CA 1
ATOM 725 C C . PRO A 1 94 ? -0.863 9.394 -10.048 1.00 90.56 94 PRO A C 1
ATOM 727 O O . PRO A 1 94 ? -0.211 9.347 -11.088 1.00 90.56 94 PRO A O 1
ATOM 730 N N . ASN A 1 95 ? -1.522 10.497 -9.672 1.00 91.06 95 ASN A N 1
ATOM 731 C CA . ASN A 1 95 ? -1.525 11.724 -10.475 1.00 91.06 95 ASN A CA 1
ATOM 732 C C . ASN A 1 95 ? -0.122 12.337 -10.585 1.00 91.06 95 ASN A C 1
ATOM 734 O O . ASN A 1 95 ? 0.207 12.938 -11.603 1.00 91.06 95 ASN A O 1
ATOM 738 N N . ARG A 1 96 ? 0.714 12.165 -9.553 1.00 92.00 96 ARG A N 1
ATOM 739 C CA . ARG A 1 96 ? 2.097 12.660 -9.527 1.00 92.00 96 ARG A CA 1
ATOM 740 C C . ARG A 1 96 ? 3.111 11.693 -10.136 1.00 92.00 96 ARG A C 1
ATOM 742 O O . ARG A 1 96 ? 4.263 12.070 -10.292 1.00 92.00 96 ARG A O 1
ATOM 749 N N . TRP A 1 97 ? 2.708 10.475 -10.496 1.00 93.75 97 TRP A N 1
ATOM 750 C CA . TRP A 1 97 ? 3.603 9.490 -11.121 1.00 93.75 97 TRP A CA 1
ATOM 751 C C . TRP A 1 97 ? 3.731 9.661 -12.633 1.00 93.75 97 TRP A C 1
ATOM 753 O O . TRP A 1 97 ? 4.473 8.922 -13.278 1.00 93.75 97 TRP A O 1
ATOM 763 N N . TYR A 1 98 ? 2.986 10.588 -13.236 1.00 91.62 98 TYR A N 1
ATOM 764 C CA . TYR A 1 98 ? 3.088 10.810 -14.670 1.00 91.62 98 TYR A CA 1
ATOM 765 C C . TYR A 1 98 ? 4.508 11.259 -15.045 1.00 91.62 98 TYR A C 1
ATOM 767 O O . TYR A 1 98 ? 5.024 12.230 -14.499 1.00 91.62 98 TYR A O 1
ATOM 775 N N . GLY A 1 99 ? 5.131 10.543 -15.983 1.00 91.19 99 GLY A N 1
ATOM 776 C CA . GLY A 1 99 ? 6.517 10.774 -16.401 1.00 91.19 99 GLY A CA 1
ATOM 777 C C . GLY A 1 99 ? 7.574 10.020 -15.587 1.00 91.19 99 GLY A C 1
ATOM 778 O O . GLY A 1 99 ? 8.734 10.045 -15.984 1.00 91.19 99 GLY A O 1
ATOM 779 N N . PHE A 1 100 ? 7.196 9.326 -14.508 1.00 93.44 100 PHE A N 1
ATOM 780 C CA . PHE A 1 100 ? 8.131 8.510 -13.725 1.00 93.44 100 PHE A CA 1
ATOM 781 C C . PHE A 1 100 ? 8.449 7.209 -14.460 1.00 93.44 100 PHE A C 1
ATOM 783 O O . PHE A 1 100 ? 7.587 6.626 -15.130 1.00 93.44 100 PHE A O 1
ATOM 790 N N . ASP A 1 101 ? 9.676 6.719 -14.289 1.00 91.44 101 ASP A N 1
ATOM 791 C CA . ASP A 1 101 ? 10.035 5.387 -14.750 1.00 91.44 101 ASP A CA 1
ATOM 792 C C . ASP A 1 101 ? 9.265 4.321 -13.962 1.00 91.44 101 ASP A C 1
ATOM 794 O O . ASP A 1 101 ? 8.925 4.455 -12.780 1.00 91.44 101 ASP A O 1
ATOM 798 N N . PHE A 1 102 ? 9.011 3.193 -14.618 1.00 88.44 102 PHE A N 1
ATOM 799 C CA . PHE A 1 102 ? 8.272 2.105 -14.002 1.00 88.44 102 PHE A CA 1
ATOM 800 C C . PHE A 1 102 ? 8.975 1.552 -12.749 1.00 88.44 102 PHE A C 1
ATOM 802 O O . PHE A 1 102 ? 8.298 1.159 -11.798 1.00 88.44 102 PHE A O 1
ATOM 809 N N . ASN A 1 103 ? 10.314 1.547 -12.701 1.00 90.75 103 ASN A N 1
ATOM 810 C CA . ASN A 1 103 ? 11.051 1.109 -11.513 1.00 90.75 103 ASN A CA 1
ATOM 811 C C . ASN A 1 103 ? 10.923 2.098 -10.346 1.00 90.75 103 ASN A C 1
ATOM 813 O O . ASN A 1 103 ? 10.897 1.663 -9.194 1.00 90.75 103 ASN A O 1
ATOM 817 N N . GLU A 1 104 ? 10.791 3.397 -10.619 1.00 93.12 104 GLU A N 1
ATOM 818 C CA . GLU A 1 104 ? 10.561 4.415 -9.587 1.00 93.12 104 GLU A CA 1
ATOM 819 C C . GLU A 1 104 ? 9.200 4.205 -8.922 1.00 93.12 104 GLU A C 1
ATOM 821 O O . GLU A 1 104 ? 9.106 4.173 -7.697 1.00 93.12 104 GLU A O 1
ATOM 826 N N . ILE A 1 105 ? 8.161 3.935 -9.716 1.00 94.25 105 ILE A N 1
ATOM 827 C CA . ILE A 1 105 ? 6.821 3.616 -9.202 1.00 94.25 105 ILE A CA 1
ATOM 828 C C . ILE A 1 105 ? 6.857 2.336 -8.353 1.00 94.25 105 ILE A C 1
ATOM 830 O O . ILE A 1 105 ? 6.259 2.285 -7.274 1.00 94.25 105 ILE A O 1
ATOM 834 N N . ILE A 1 106 ? 7.581 1.299 -8.800 1.00 93.75 106 ILE A N 1
ATOM 835 C CA . ILE A 1 106 ? 7.770 0.078 -8.000 1.00 93.75 106 ILE A CA 1
ATOM 836 C C . ILE A 1 106 ? 8.446 0.415 -6.672 1.00 93.75 106 ILE A C 1
ATOM 838 O O . ILE A 1 106 ? 7.995 -0.087 -5.642 1.00 93.75 106 ILE A O 1
ATOM 842 N N . LYS A 1 107 ? 9.489 1.253 -6.674 1.00 93.00 107 LYS A N 1
ATOM 843 C CA . LYS A 1 107 ? 10.189 1.676 -5.457 1.00 93.00 107 LYS A CA 1
ATOM 844 C C . LYS A 1 107 ? 9.240 2.383 -4.496 1.00 93.00 107 LYS A C 1
ATOM 846 O 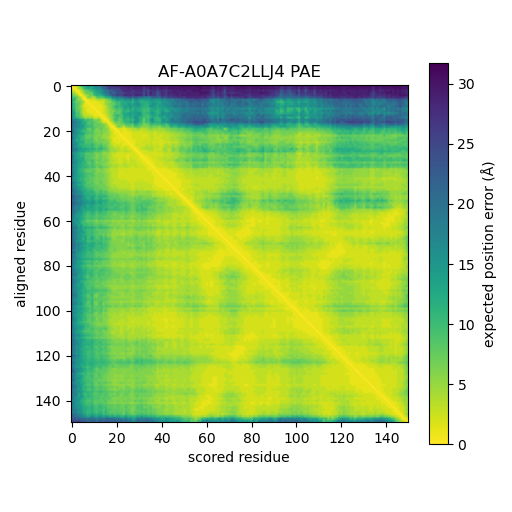O . LYS A 1 107 ? 9.068 1.890 -3.387 1.00 93.00 107 LYS A O 1
ATOM 851 N N . LEU A 1 108 ? 8.564 3.439 -4.951 1.00 94.06 108 LEU A N 1
ATOM 852 C CA . LEU A 1 108 ? 7.610 4.223 -4.157 1.00 94.06 108 LEU A CA 1
ATOM 853 C C . LEU A 1 108 ? 6.542 3.357 -3.481 1.00 94.06 108 LEU A C 1
ATOM 855 O O . LEU A 1 108 ? 6.205 3.561 -2.319 1.00 94.06 108 LEU A O 1
ATOM 859 N N . ARG A 1 109 ? 6.014 2.360 -4.200 1.00 92.81 109 ARG A N 1
ATOM 860 C CA . ARG A 1 109 ? 4.986 1.461 -3.659 1.00 92.81 109 ARG A CA 1
ATOM 861 C C . ARG A 1 109 ? 5.534 0.347 -2.783 1.00 92.81 109 ARG A C 1
ATOM 863 O O . ARG A 1 109 ? 4.809 -0.150 -1.926 1.00 92.81 109 ARG A O 1
ATOM 870 N N . SER A 1 110 ? 6.768 -0.088 -3.012 1.00 92.44 110 SER A N 1
ATOM 871 C CA . SER A 1 110 ? 7.350 -1.230 -2.299 1.00 92.44 110 SER A CA 1
ATOM 872 C C . SER A 1 110 ? 7.961 -0.851 -0.952 1.00 92.44 110 SER A C 1
ATOM 874 O O . SER A 1 110 ? 8.146 -1.749 -0.133 1.00 92.44 110 SER A O 1
ATOM 876 N N . THR A 1 111 ? 8.241 0.436 -0.720 1.00 92.00 111 THR A N 1
ATOM 877 C CA . THR A 1 111 ? 8.776 0.969 0.546 1.00 92.00 111 THR A CA 1
ATOM 878 C C . THR A 1 111 ? 7.710 1.211 1.616 1.00 92.00 111 THR A C 1
ATOM 880 O O . THR A 1 111 ? 8.054 1.377 2.785 1.00 92.00 111 THR A O 1
ATOM 883 N N . LEU A 1 112 ? 6.423 1.210 1.254 1.00 93.94 112 LEU A N 1
ATOM 884 C CA . LEU A 1 112 ? 5.331 1.358 2.216 1.00 93.94 112 LEU A CA 1
ATOM 885 C C . LEU A 1 112 ? 5.133 0.072 3.021 1.00 93.94 112 LEU A C 1
ATOM 887 O O . LEU A 1 112 ? 4.903 -1.009 2.469 1.00 93.94 112 LEU A O 1
ATOM 891 N N . VAL A 1 113 ? 5.160 0.211 4.341 1.00 93.19 113 VAL A N 1
ATOM 892 C CA . VAL A 1 113 ? 4.895 -0.866 5.286 1.00 93.19 113 VAL A CA 1
ATOM 893 C C . VAL A 1 113 ? 3.403 -0.958 5.522 1.00 93.19 113 VAL A C 1
ATOM 895 O O . VAL A 1 113 ? 2.733 0.018 5.844 1.00 93.19 113 VAL A O 1
ATOM 898 N N . ARG A 1 114 ? 2.868 -2.162 5.356 1.00 92.12 114 ARG A N 1
ATOM 899 C CA . ARG A 1 114 ? 1.445 -2.422 5.512 1.00 92.12 114 ARG A CA 1
ATOM 900 C C . ARG A 1 114 ? 1.175 -3.157 6.816 1.00 92.12 114 ARG A C 1
ATOM 902 O O . ARG A 1 114 ? 1.565 -4.319 6.944 1.00 92.12 114 ARG A O 1
ATOM 909 N N . SER A 1 115 ? 0.388 -2.549 7.696 1.00 92.62 115 SER A N 1
ATOM 910 C CA . SER A 1 115 ? -0.214 -3.261 8.823 1.00 92.62 115 SER A CA 1
ATOM 911 C C . SER A 1 115 ? -1.445 -4.067 8.398 1.00 92.62 115 SER A C 1
ATOM 913 O O . SER A 1 115 ? -2.028 -3.876 7.322 1.00 92.62 115 SER A O 1
ATOM 915 N N . LYS A 1 116 ? -1.807 -5.058 9.215 1.00 92.50 116 LYS A N 1
ATOM 916 C CA . LYS A 1 116 ? -2.922 -5.966 8.935 1.00 92.50 116 LYS A CA 1
ATOM 917 C C . LYS A 1 116 ? -3.686 -6.241 10.222 1.00 92.50 116 LYS A C 1
ATOM 919 O O . LYS A 1 116 ? -3.223 -7.004 11.058 1.00 92.50 116 LYS A O 1
ATOM 924 N N . SER A 1 117 ? -4.890 -5.702 10.310 1.00 94.06 117 SER A N 1
ATOM 925 C CA . SER A 1 117 ? -5.876 -6.041 11.331 1.00 94.06 117 SER A CA 1
ATOM 926 C C . SER A 1 117 ? -7.104 -6.622 10.645 1.00 94.06 117 SER A C 1
ATOM 928 O O . SER A 1 117 ? -7.448 -6.222 9.530 1.00 94.06 117 SER A O 1
ATOM 930 N N . ARG A 1 118 ? -7.738 -7.616 11.266 1.00 95.50 118 ARG A N 1
ATOM 931 C CA . ARG A 1 118 ? -8.938 -8.240 10.708 1.00 95.50 118 ARG A CA 1
ATOM 932 C C . ARG A 1 118 ? -10.168 -7.448 11.131 1.00 95.50 118 ARG A C 1
ATOM 934 O O . ARG A 1 118 ? -10.299 -7.130 12.305 1.00 95.50 118 ARG A O 1
ATOM 941 N N . GLN A 1 119 ? -11.040 -7.139 10.179 1.00 96.50 119 GLN A N 1
ATOM 942 C CA . GLN A 1 119 ? -12.222 -6.317 10.413 1.00 96.50 119 GLN A CA 1
ATOM 943 C C . GLN A 1 119 ? -13.370 -6.777 9.513 1.00 96.50 119 GLN A C 1
ATOM 945 O O . GLN A 1 119 ? -13.180 -6.970 8.307 1.00 96.50 119 GLN A O 1
ATOM 950 N N . ASN A 1 120 ? -14.565 -6.930 10.086 1.00 97.25 120 ASN A N 1
ATOM 951 C CA . ASN A 1 120 ? -15.764 -7.174 9.296 1.00 97.25 120 ASN A CA 1
ATOM 952 C C . ASN A 1 120 ? -16.176 -5.896 8.559 1.00 97.25 120 ASN A C 1
ATOM 954 O O . ASN A 1 120 ? -16.223 -4.822 9.160 1.00 97.25 120 ASN A O 1
ATOM 958 N N . VAL A 1 121 ? -16.535 -6.003 7.278 1.00 95.12 121 VAL A N 1
ATOM 959 C CA . VAL A 1 121 ? -16.925 -4.842 6.452 1.00 95.12 121 VAL A CA 1
ATOM 960 C C . VAL A 1 121 ? -18.185 -4.105 6.928 1.00 95.12 121 VAL A C 1
ATOM 962 O O . VAL A 1 121 ? -18.419 -2.980 6.493 1.00 95.12 121 VAL A O 1
ATOM 965 N N . LYS A 1 122 ? -19.022 -4.724 7.772 1.00 96.12 122 LYS A N 1
ATOM 966 C CA . LYS A 1 122 ? -20.260 -4.111 8.288 1.00 96.12 122 LYS A CA 1
ATOM 967 C C . LYS A 1 122 ? -20.092 -3.462 9.660 1.00 96.12 122 LYS A C 1
ATOM 969 O O . LYS A 1 122 ? -20.965 -2.710 10.087 1.00 96.12 122 LYS A O 1
ATOM 974 N N . GLU A 1 123 ? -19.008 -3.767 10.358 1.00 95.81 123 GLU A N 1
ATOM 975 C CA . GLU A 1 123 ? -18.753 -3.250 11.697 1.00 95.81 123 GLU A CA 1
ATOM 976 C C . GLU A 1 123 ? -18.208 -1.820 11.643 1.00 95.81 123 GLU A C 1
ATOM 978 O O . GLU A 1 123 ? -17.381 -1.476 10.800 1.00 95.81 123 GLU A O 1
ATOM 983 N N . LYS A 1 124 ? -18.655 -0.984 12.584 1.00 94.12 124 LYS A N 1
ATOM 984 C CA . LYS A 1 124 ? -18.174 0.389 12.771 1.00 94.12 124 LYS A CA 1
ATOM 985 C C . LYS A 1 124 ? -17.317 0.449 14.028 1.00 94.12 124 LYS A C 1
ATOM 987 O O . LYS A 1 124 ? -17.780 0.848 15.090 1.00 94.12 124 LYS A O 1
ATOM 992 N N . THR A 1 125 ? -16.091 -0.044 13.925 1.00 96.25 125 THR A N 1
ATOM 993 C CA . THR A 1 125 ? -15.128 0.016 15.027 1.00 96.25 125 THR A CA 1
ATOM 994 C C . THR A 1 125 ? -14.331 1.316 14.965 1.00 96.25 125 THR A C 1
ATOM 996 O O . THR A 1 125 ? -14.210 1.941 13.911 1.00 96.25 125 THR A O 1
ATOM 999 N N . ARG A 1 126 ? -13.687 1.686 16.076 1.00 94.31 126 ARG A N 1
ATOM 1000 C CA . ARG A 1 126 ? -12.758 2.827 16.112 1.00 94.31 126 ARG A CA 1
ATOM 1001 C C . ARG A 1 126 ? -11.610 2.691 15.100 1.00 94.31 126 ARG A C 1
ATOM 1003 O O . ARG A 1 126 ? -11.088 3.689 14.615 1.00 94.31 126 ARG A O 1
ATOM 1010 N N . LEU A 1 127 ? -11.209 1.458 14.773 1.00 93.06 127 LEU A N 1
ATOM 1011 C CA . LEU A 1 127 ? -10.233 1.184 13.716 1.00 93.06 127 LEU A CA 1
ATOM 1012 C C . LEU A 1 127 ? -10.75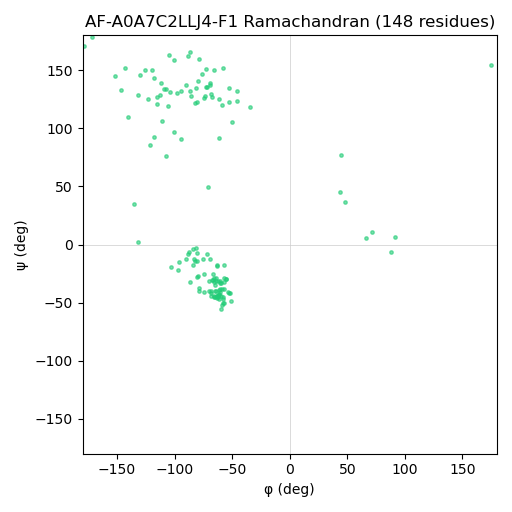8 1.644 12.348 1.00 93.06 127 LEU A C 1
ATOM 1014 O O . LEU A 1 127 ? -10.010 2.249 11.582 1.00 93.06 127 LEU A O 1
ATOM 1018 N N . VAL A 1 128 ? -12.031 1.371 12.046 1.00 95.19 128 VAL A N 1
ATOM 1019 C CA . VAL A 1 128 ? -12.681 1.791 10.796 1.00 95.19 128 VAL A CA 1
ATOM 1020 C C . VAL A 1 128 ? -12.783 3.310 10.729 1.00 95.19 128 VAL A C 1
ATOM 1022 O O . VAL A 1 128 ? -12.417 3.879 9.706 1.00 95.19 128 VAL A O 1
ATOM 1025 N N . GLU A 1 129 ? -13.192 3.966 11.815 1.00 95.50 129 GLU A N 1
ATOM 1026 C CA . GLU A 1 129 ? -13.263 5.434 11.892 1.00 95.50 129 GLU A CA 1
ATOM 1027 C C . GLU A 1 129 ? -11.891 6.077 11.633 1.00 95.50 129 GLU A C 1
ATOM 1029 O O . GLU A 1 129 ? -11.745 6.867 10.703 1.00 95.50 129 GLU A O 1
ATOM 1034 N N . LYS A 1 130 ? -10.842 5.645 12.347 1.00 94.38 130 LYS A N 1
ATOM 1035 C CA . LYS A 1 130 ? -9.465 6.114 12.103 1.00 94.38 130 LYS A CA 1
ATOM 1036 C C . LYS A 1 130 ? -8.991 5.828 10.675 1.00 94.38 130 LYS A C 1
ATOM 1038 O O . LYS A 1 130 ? -8.299 6.635 10.066 1.00 94.38 130 LYS A O 1
ATOM 1043 N N . SER A 1 131 ? -9.357 4.675 10.117 1.00 94.81 131 SER A N 1
ATOM 1044 C CA . SER A 1 131 ? -9.005 4.325 8.735 1.00 94.81 131 SER A CA 1
ATOM 1045 C C . SER A 1 131 ? -9.673 5.257 7.720 1.00 94.81 131 SER A C 1
ATOM 1047 O O . SER A 1 131 ? -9.071 5.577 6.696 1.00 94.81 131 SER A O 1
ATOM 1049 N N . GLN A 1 132 ? -10.900 5.703 8.000 1.00 95.00 132 GLN A N 1
ATOM 1050 C CA . GLN A 1 132 ? -11.609 6.690 7.188 1.00 95.00 132 GLN A CA 1
ATOM 1051 C C . GLN A 1 132 ? -10.956 8.071 7.288 1.00 95.00 132 GLN A C 1
ATOM 1053 O O . GLN A 1 132 ? -10.815 8.726 6.261 1.00 95.00 132 GLN A O 1
ATOM 1058 N N . GLU A 1 133 ? -10.496 8.486 8.471 1.00 94.88 133 GLU A N 1
ATOM 1059 C CA . GLU A 1 133 ? -9.743 9.739 8.645 1.00 94.88 133 GLU A CA 1
ATOM 1060 C C . GLU A 1 133 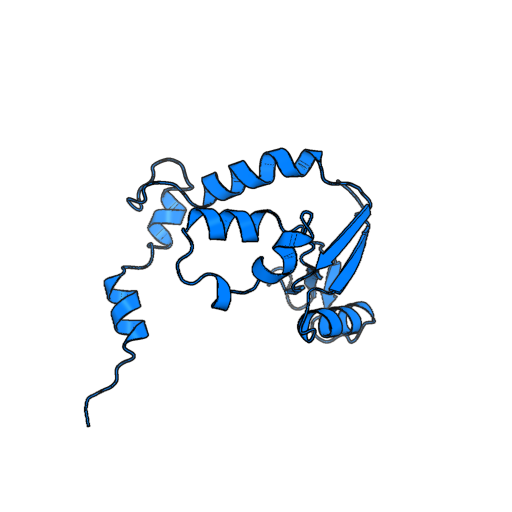? -8.476 9.764 7.776 1.00 94.88 133 GLU A C 1
ATOM 1062 O O . GLU A 1 133 ? -8.235 10.739 7.068 1.00 94.88 133 GLU A O 1
ATOM 1067 N N . ILE A 1 134 ? -7.710 8.665 7.755 1.00 95.38 134 ILE A N 1
ATOM 1068 C CA . ILE A 1 134 ? -6.522 8.526 6.895 1.00 95.38 134 ILE A CA 1
ATOM 1069 C C . ILE A 1 134 ? -6.916 8.620 5.415 1.00 95.38 134 ILE A C 1
ATOM 1071 O O . ILE A 1 134 ? -6.280 9.337 4.648 1.00 95.38 134 ILE A O 1
ATOM 1075 N N . ALA A 1 135 ? -7.971 7.908 5.004 1.00 94.50 135 ALA A N 1
ATOM 1076 C CA . ALA A 1 135 ? -8.407 7.858 3.608 1.00 94.50 135 ALA A CA 1
ATOM 1077 C C . ALA A 1 135 ? -8.971 9.193 3.090 1.00 94.50 135 ALA A C 1
ATOM 1079 O O . ALA A 1 135 ? -8.868 9.478 1.899 1.00 94.50 135 ALA A O 1
ATOM 1080 N N . LEU A 1 136 ? -9.587 9.988 3.969 1.00 94.75 136 LEU A N 1
ATOM 1081 C CA . LEU A 1 136 ? -10.156 11.299 3.645 1.00 94.75 136 LEU A CA 1
ATOM 1082 C C . LEU A 1 136 ? -9.143 12.441 3.789 1.00 94.75 136 LEU A C 1
ATOM 1084 O O . LEU A 1 136 ? -9.44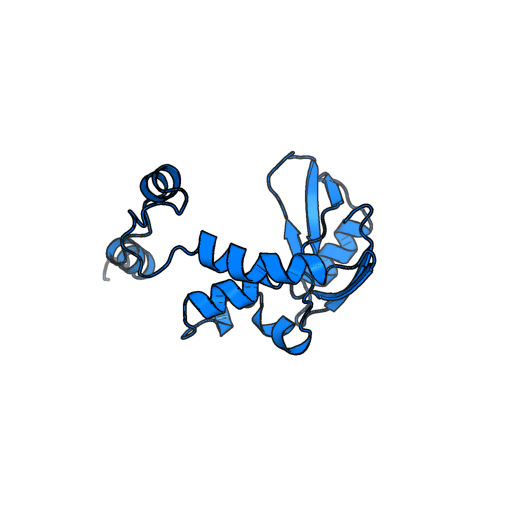1 13.574 3.404 1.00 94.75 136 LEU A O 1
ATOM 1088 N N . SER A 1 137 ? -7.959 12.172 4.338 1.00 94.81 137 SER A N 1
ATOM 1089 C CA . SER A 1 137 ? -6.941 13.195 4.525 1.00 94.81 137 SER A CA 1
ATOM 1090 C C . SER A 1 137 ? -6.355 13.669 3.195 1.00 94.81 137 SER A C 1
ATOM 1092 O O . SER A 1 137 ? -6.028 12.883 2.308 1.00 94.81 137 SER A O 1
ATOM 1094 N N . LEU A 1 138 ? -6.146 14.983 3.082 1.00 92.69 138 LEU A N 1
ATOM 1095 C CA . LEU A 1 138 ? -5.446 15.590 1.945 1.00 92.69 138 LEU A CA 1
ATOM 1096 C C . LEU A 1 138 ? -3.931 15.354 1.984 1.00 92.69 138 LEU A C 1
ATOM 1098 O O . LEU A 1 138 ? -3.272 15.423 0.949 1.00 92.69 138 LEU A O 1
ATOM 1102 N N . LYS A 1 139 ? -3.368 15.133 3.176 1.00 94.06 139 LYS A N 1
ATOM 1103 C CA . LYS A 1 139 ? -1.930 14.931 3.393 1.00 94.06 139 LYS A CA 1
ATOM 1104 C C . LYS A 1 139 ? -1.689 13.625 4.153 1.00 94.06 139 LYS A C 1
ATOM 1106 O O . LYS A 1 139 ? -2.531 13.257 4.971 1.00 94.06 139 LYS A O 1
ATOM 1111 N N . PRO A 1 140 ? -0.546 12.948 3.956 1.00 95.94 140 PRO A N 1
ATOM 1112 C CA . PRO A 1 140 ? -0.214 11.759 4.733 1.00 95.94 140 PRO A CA 1
ATOM 1113 C C . PRO A 1 140 ? -0.301 12.027 6.241 1.00 95.94 140 PRO A C 1
ATOM 1115 O O . PRO A 1 140 ? 0.354 12.932 6.759 1.00 95.94 140 PRO A O 1
ATOM 1118 N N . THR A 1 141 ? -1.123 11.254 6.946 1.00 95.75 141 THR A N 1
ATOM 1119 C CA . THR A 1 141 ? -1.333 11.396 8.395 1.00 95.75 141 THR A CA 1
ATOM 1120 C C . THR A 1 141 ? -0.339 10.541 9.157 1.00 95.75 141 THR A C 1
ATOM 1122 O O . THR A 1 141 ? -0.125 9.386 8.790 1.00 95.75 141 THR A O 1
ATOM 1125 N N . TYR A 1 142 ? 0.237 11.065 10.236 1.00 95.75 142 TYR A N 1
ATOM 1126 C CA . 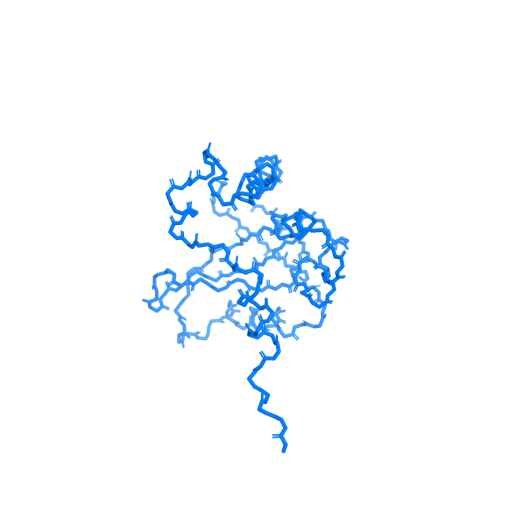TYR A 1 142 ? 1.122 10.279 11.091 1.00 95.75 142 TYR A CA 1
ATOM 1127 C C . TYR A 1 142 ? 0.341 9.200 11.838 1.00 95.75 142 TYR A C 1
ATOM 1129 O O . TYR A 1 142 ? -0.687 9.468 12.457 1.00 95.75 142 TYR A O 1
ATOM 1137 N N . THR A 1 143 ? 0.841 7.974 11.756 1.00 94.31 143 THR A N 1
ATOM 1138 C CA . THR A 1 143 ? 0.258 6.796 12.388 1.00 94.31 143 THR A CA 1
ATOM 1139 C C . THR A 1 143 ? 1.327 6.042 13.153 1.00 94.31 143 THR A C 1
ATOM 1141 O O . THR A 1 143 ? 2.469 5.946 12.705 1.00 94.31 143 THR A O 1
ATOM 1144 N N . GLU A 1 144 ? 0.914 5.457 14.265 1.00 93.31 144 GLU A N 1
ATOM 1145 C CA . GLU A 1 144 ? 1.705 4.522 15.051 1.00 93.31 144 GLU A CA 1
ATOM 1146 C C . GLU A 1 144 ? 1.139 3.113 14.861 1.00 93.31 144 GLU A C 1
ATOM 1148 O O . GLU A 1 144 ? -0.082 2.916 14.867 1.00 93.31 144 GLU A O 1
ATOM 1153 N N . ILE A 1 145 ? 2.021 2.147 14.624 1.00 92.12 145 ILE A N 1
ATOM 1154 C CA . ILE A 1 145 ? 1.680 0.747 14.391 1.00 92.12 145 ILE A CA 1
ATOM 1155 C C . ILE A 1 145 ? 2.580 -0.115 15.260 1.00 92.12 145 ILE A C 1
ATOM 1157 O O . ILE A 1 145 ? 3.798 -0.025 15.134 1.00 92.12 145 ILE A O 1
ATOM 1161 N N . SER A 1 146 ? 1.967 -1.017 16.019 1.00 92.31 146 SER A N 1
ATOM 1162 C CA . SER A 1 146 ? 2.657 -2.089 16.735 1.00 92.31 146 SER A CA 1
ATOM 1163 C C . SER A 1 146 ? 2.349 -3.439 16.083 1.00 92.31 146 SER A C 1
ATOM 1165 O O . SER A 1 146 ? 1.192 -3.736 15.764 1.00 92.31 146 SER A O 1
ATOM 1167 N N . PHE A 1 147 ? 3.373 -4.258 15.863 1.00 89.81 147 PHE A N 1
ATOM 1168 C CA . PHE A 1 147 ? 3.273 -5.592 15.272 1.00 89.81 147 PHE A CA 1
ATOM 1169 C C . PHE A 1 147 ? 3.407 -6.665 16.355 1.00 89.81 147 PHE A C 1
ATOM 1171 O O . PHE A 1 147 ? 4.353 -6.656 17.130 1.00 89.81 147 PHE A O 1
ATOM 1178 N N . GLU A 1 148 ? 2.491 -7.640 16.377 1.00 84.25 148 GLU A N 1
ATOM 1179 C CA . GLU A 1 148 ? 2.552 -8.759 17.335 1.00 84.25 148 GLU A CA 1
ATOM 1180 C C . GLU A 1 148 ? 3.752 -9.689 17.092 1.00 84.25 148 GLU A C 1
ATOM 1182 O O . GLU A 1 148 ? 4.177 -10.405 17.997 1.00 84.25 148 GLU A O 1
ATOM 1187 N N . ARG A 1 149 ? 4.252 -9.742 15.849 1.00 73.56 149 ARG A N 1
ATOM 1188 C CA . ARG A 1 149 ? 5.391 -10.562 15.409 1.00 73.56 149 ARG A CA 1
ATOM 1189 C C . ARG A 1 149 ? 6.091 -9.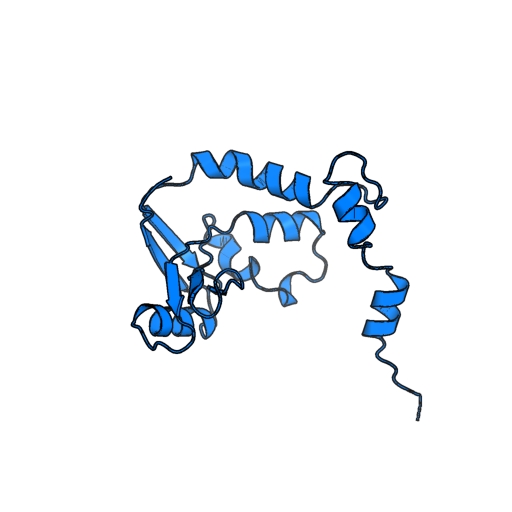884 14.231 1.00 73.56 149 ARG A C 1
ATOM 1191 O O . ARG A 1 149 ? 5.407 -9.284 13.398 1.00 73.56 149 ARG A O 1
ATOM 1198 N N . LYS A 1 150 ? 7.419 -10.028 14.163 1.00 56.66 150 LYS A N 1
ATOM 1199 C CA . LYS A 1 150 ? 8.238 -9.637 13.005 1.00 56.66 150 LYS A CA 1
ATOM 1200 C C . LYS A 1 150 ? 8.013 -10.579 11.820 1.00 56.66 150 LYS A C 1
ATOM 1202 O O . LYS A 1 150 ? 7.888 -11.803 12.057 1.00 56.66 150 LYS A O 1
#

Secondary structure (DSSP, 8-state):
------HHHHHHHHH----HHHHHHHTTSS-TT--SS-HHHHHHHHHHHHHTT--SEEEEEE-EEEE--TTTTEEEEEEEEESSGGGHHHHT-GGGGTT--HHHHHHHHHSEEE--EEEETT---HHHHHHHHHHH-SSPEEEEEE-S--